Protein AF-A0A4R7IH22-F1 (afdb_monomer)

Structure (mmCIF, N/CA/C/O backbone):
data_AF-A0A4R7IH22-F1
#
_entry.id   AF-A0A4R7IH22-F1
#
loop_
_atom_site.group_PDB
_atom_site.id
_atom_site.type_symbol
_atom_site.label_atom_id
_atom_site.label_alt_id
_atom_site.label_comp_id
_atom_site.label_asym_id
_atom_site.label_entity_id
_atom_site.label_seq_id
_atom_site.pdbx_PDB_ins_code
_atom_site.Cartn_x
_atom_site.Cartn_y
_atom_site.Cartn_z
_atom_site.occupancy
_atom_site.B_iso_or_equiv
_atom_site.auth_seq_id
_atom_site.auth_comp_id
_atom_site.auth_asym_id
_atom_site.auth_atom_id
_atom_site.pdbx_PDB_model_num
ATOM 1 N N . MET A 1 1 ? -10.604 -20.162 -4.751 1.00 40.25 1 MET A N 1
ATOM 2 C CA . MET A 1 1 ? -10.528 -18.805 -5.327 1.00 40.25 1 MET A CA 1
ATOM 3 C C . MET A 1 1 ? -10.016 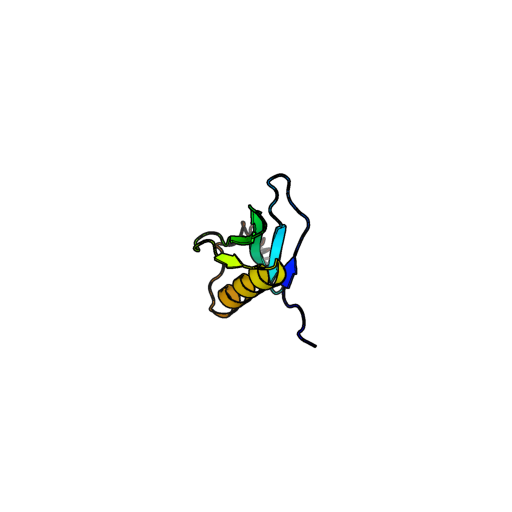-17.908 -4.215 1.00 40.25 1 MET A C 1
ATOM 5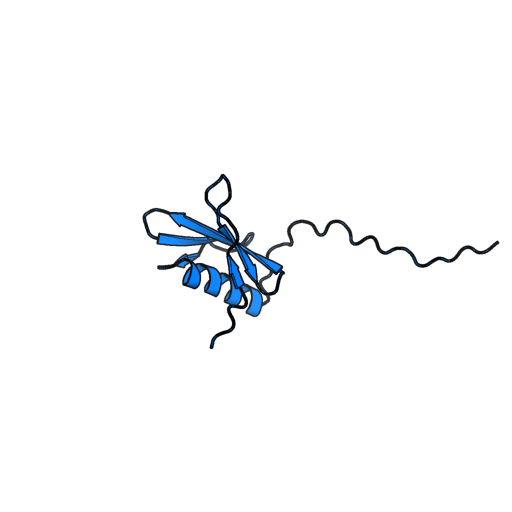 O O . MET A 1 1 ? -10.763 -17.658 -3.281 1.00 40.25 1 MET A O 1
ATOM 9 N N . GLU A 1 2 ? -8.729 -17.559 -4.217 1.00 48.97 2 GLU A N 1
ATOM 10 C CA . GLU A 1 2 ? -8.176 -16.626 -3.228 1.00 48.97 2 GLU A CA 1
ATOM 11 C C . GLU A 1 2 ? -8.848 -15.268 -3.420 1.00 48.97 2 GLU A C 1
ATOM 13 O O . GLU A 1 2 ? -8.627 -14.585 -4.420 1.00 48.97 2 GLU A O 1
ATOM 18 N N . THR A 1 3 ? -9.727 -14.906 -2.487 1.00 53.97 3 THR A N 1
ATOM 19 C CA . THR A 1 3 ? -10.299 -13.567 -2.399 1.00 53.97 3 THR A CA 1
ATOM 20 C C . THR A 1 3 ? -9.132 -12.593 -2.322 1.00 53.97 3 THR A C 1
ATOM 22 O O . THR A 1 3 ? -8.409 -12.577 -1.329 1.00 53.97 3 THR A O 1
ATOM 25 N N . GLN A 1 4 ? -8.906 -11.812 -3.380 1.00 66.44 4 GLN A N 1
ATOM 26 C CA . GLN A 1 4 ? -7.949 -10.710 -3.370 1.00 66.44 4 GLN A CA 1
ATOM 27 C C . GLN A 1 4 ? -8.399 -9.718 -2.291 1.00 66.44 4 GLN A C 1
ATOM 29 O O . GLN A 1 4 ? -9.215 -8.837 -2.536 1.00 66.44 4 GLN A O 1
ATOM 34 N N . ARG A 1 5 ? -7.894 -9.895 -1.060 1.00 81.38 5 ARG A N 1
ATOM 35 C CA . ARG A 1 5 ? -8.159 -9.015 0.096 1.00 81.38 5 ARG A CA 1
ATOM 36 C C . ARG A 1 5 ? -7.515 -7.638 -0.077 1.00 81.38 5 ARG A C 1
ATOM 38 O O . ARG A 1 5 ? -7.708 -6.760 0.756 1.00 81.38 5 ARG A O 1
ATOM 45 N N . TYR A 1 6 ? -6.725 -7.471 -1.135 1.00 84.00 6 TYR A N 1
ATOM 46 C CA . TYR A 1 6 ? -6.013 -6.257 -1.478 1.00 84.00 6 TYR A CA 1
ATOM 47 C C . TYR A 1 6 ? -6.499 -5.691 -2.811 1.00 84.00 6 TYR A C 1
ATOM 49 O O . TYR A 1 6 ? -6.750 -6.425 -3.764 1.00 84.00 6 TYR A O 1
ATOM 57 N N . THR A 1 7 ? -6.595 -4.369 -2.880 1.00 87.12 7 THR A N 1
ATOM 58 C CA . THR A 1 7 ? -6.911 -3.598 -4.080 1.00 87.12 7 THR A CA 1
ATOM 59 C C . THR A 1 7 ? -5.728 -2.696 -4.393 1.00 87.12 7 THR A C 1
ATOM 61 O O . THR A 1 7 ? -5.264 -1.940 -3.541 1.00 87.12 7 THR A O 1
ATOM 64 N N . ILE A 1 8 ? -5.224 -2.783 -5.623 1.00 88.81 8 ILE A N 1
ATOM 65 C CA . ILE A 1 8 ? -4.179 -1.890 -6.123 1.00 88.81 8 ILE A CA 1
ATOM 66 C C . ILE A 1 8 ? -4.881 -0.731 -6.832 1.00 88.81 8 ILE A C 1
ATOM 68 O O . ILE A 1 8 ? -5.580 -0.931 -7.826 1.00 88.81 8 ILE A O 1
ATOM 72 N N . GLY A 1 9 ? -4.728 0.471 -6.290 1.00 87.25 9 GLY A N 1
ATOM 73 C CA . GLY A 1 9 ? -5.254 1.708 -6.846 1.00 87.25 9 GLY A CA 1
ATOM 74 C C . GLY A 1 9 ? -4.494 2.181 -8.085 1.00 87.25 9 GLY A C 1
ATOM 75 O O . GLY A 1 9 ? -3.581 1.526 -8.596 1.00 87.25 9 GLY A O 1
ATOM 76 N N . LYS A 1 10 ? -4.894 3.348 -8.593 1.00 87.31 10 LYS A N 1
ATOM 77 C CA . LYS A 1 10 ? -4.275 3.953 -9.777 1.00 87.31 10 LYS A CA 1
ATOM 78 C C . LYS A 1 10 ? -2.863 4.447 -9.474 1.00 87.31 10 LYS A C 1
ATOM 80 O O . LYS A 1 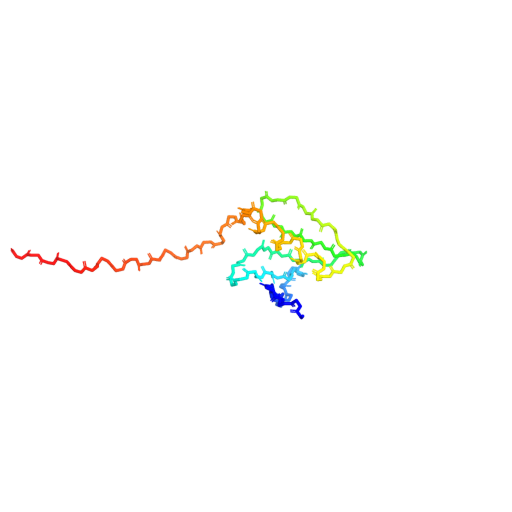10 ? -2.575 4.855 -8.359 1.00 87.31 10 LYS A O 1
ATOM 85 N N . ARG A 1 11 ? -2.009 4.433 -10.499 1.00 87.12 11 ARG A N 1
ATOM 86 C CA . ARG A 1 11 ? -0.675 5.033 -10.443 1.00 87.12 11 ARG A CA 1
ATOM 87 C C . ARG A 1 11 ? -0.799 6.525 -10.129 1.00 87.12 11 ARG A C 1
ATOM 89 O O . ARG A 1 11 ? -1.510 7.227 -10.843 1.00 87.12 11 ARG A O 1
ATOM 96 N N . ASP A 1 12 ? -0.088 6.967 -9.108 1.00 85.75 12 ASP A N 1
ATOM 97 C CA . ASP A 1 12 ? 0.046 8.364 -8.718 1.00 85.75 12 ASP A CA 1
ATOM 98 C C . ASP A 1 12 ? 1.090 9.095 -9.583 1.00 85.75 12 ASP A C 1
ATOM 100 O O . ASP A 1 12 ? 1.808 8.451 -10.363 1.00 85.75 12 ASP A O 1
ATOM 104 N N . GLU A 1 13 ? 1.206 10.419 -9.447 1.00 81.19 13 GLU A N 1
ATOM 105 C CA . GLU A 1 13 ? 2.106 11.249 -10.279 1.00 81.19 13 GLU A CA 1
ATOM 106 C C . GLU A 1 13 ? 3.574 10.818 -10.162 1.00 81.19 13 GLU A C 1
ATOM 108 O O . GLU A 1 13 ? 4.322 10.785 -11.139 1.00 81.19 13 GLU A O 1
ATOM 113 N N . GLU A 1 14 ? 3.959 10.370 -8.973 1.00 81.12 14 GLU A N 1
ATOM 114 C CA . GLU A 1 14 ? 5.312 9.911 -8.662 1.00 81.12 14 GLU A CA 1
ATOM 115 C C . GLU A 1 14 ? 5.560 8.453 -9.118 1.00 81.12 14 GLU A C 1
ATOM 117 O O . GLU A 1 14 ? 6.663 7.909 -9.047 1.00 81.12 14 GLU A O 1
ATOM 122 N N . GLY A 1 15 ? 4.528 7.798 -9.652 1.00 85.75 15 GLY A N 1
ATOM 123 C CA . GLY A 1 15 ? 4.607 6.474 -10.249 1.00 85.75 15 GLY A CA 1
ATOM 124 C C . GLY A 1 15 ? 4.352 5.303 -9.303 1.00 85.75 15 GLY A C 1
ATOM 125 O O . GLY A 1 15 ? 4.623 4.155 -9.670 1.00 85.75 15 GLY A O 1
ATOM 126 N N . PHE A 1 16 ? 3.813 5.593 -8.126 1.00 89.19 16 PHE A N 1
ATOM 127 C CA . PHE A 1 16 ? 3.456 4.631 -7.093 1.00 89.19 16 PHE A CA 1
ATOM 128 C C . PHE A 1 16 ? 1.988 4.232 -7.223 1.00 89.19 16 PHE A C 1
ATOM 130 O O . PHE A 1 16 ? 1.138 5.051 -7.532 1.00 89.19 16 PHE A O 1
ATOM 137 N N . TYR A 1 17 ? 1.676 2.970 -6.978 1.00 90.06 17 TYR A N 1
ATOM 138 C CA . TYR A 1 17 ? 0.323 2.437 -6.961 1.00 90.06 17 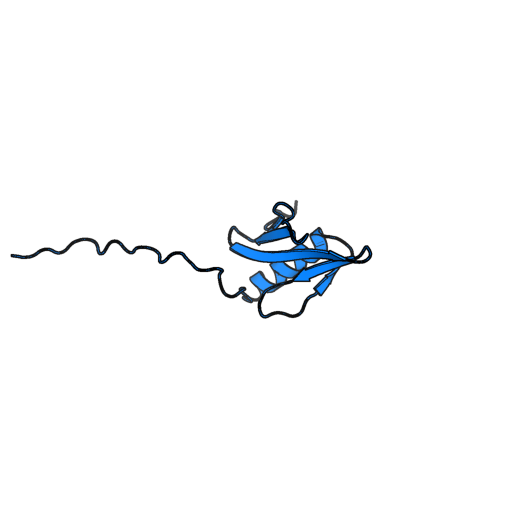TYR A CA 1
ATOM 139 C C . TYR A 1 17 ? -0.065 2.203 -5.498 1.00 90.06 17 TYR A C 1
ATOM 141 O O . TYR A 1 17 ? 0.531 1.336 -4.854 1.00 90.06 17 TYR A O 1
ATOM 149 N N . PRO A 1 18 ? -1.015 2.958 -4.933 1.00 89.19 18 PRO A N 1
ATOM 150 C CA . PRO A 1 18 ? -1.462 2.752 -3.566 1.00 89.19 18 PRO A CA 1
ATOM 151 C C . PRO A 1 18 ? -2.149 1.395 -3.444 1.00 89.19 18 PRO A C 1
ATOM 153 O O . PRO A 1 18 ? -2.906 0.991 -4.322 1.00 89.19 18 PRO A O 1
ATOM 156 N N . VAL A 1 19 ? -1.882 0.681 -2.358 1.00 88.94 19 VAL A N 1
ATOM 157 C CA . VAL A 1 19 ? -2.484 -0.619 -2.070 1.00 88.94 19 VAL A CA 1
ATOM 158 C C . VAL A 1 19 ? -3.305 -0.506 -0.798 1.00 88.94 19 VAL A C 1
ATOM 160 O O . VAL A 1 19 ? -2.794 -0.133 0.262 1.00 88.94 19 VAL A O 1
ATOM 163 N N . THR A 1 20 ? -4.579 -0.860 -0.906 1.00 86.69 20 THR A N 1
ATOM 164 C CA . THR A 1 20 ? -5.486 -1.010 0.228 1.00 86.69 20 THR A CA 1
ATOM 165 C C . THR A 1 20 ? -5.735 -2.488 0.487 1.00 86.69 20 THR A C 1
ATOM 167 O O . THR A 1 20 ? -6.005 -3.243 -0.438 1.00 86.69 20 THR A O 1
ATOM 170 N N . VAL A 1 21 ? -5.637 -2.920 1.739 1.00 86.06 21 VAL A N 1
ATOM 171 C CA . VAL A 1 21 ? -5.954 -4.278 2.196 1.00 86.06 21 VAL A CA 1
ATOM 172 C C . VAL A 1 21 ? -7.132 -4.160 3.145 1.00 86.06 21 VAL A C 1
ATOM 174 O O . VAL A 1 21 ? -7.039 -3.409 4.109 1.00 86.06 21 VAL A O 1
ATOM 177 N N . ASP A 1 22 ? -8.239 -4.851 2.874 1.00 80.81 22 ASP A N 1
ATOM 178 C CA . ASP A 1 22 ? -9.442 -4.794 3.725 1.00 80.81 22 ASP A CA 1
ATOM 179 C C . ASP A 1 22 ? -9.906 -3.337 3.975 1.00 80.81 22 ASP A C 1
ATOM 181 O O . ASP A 1 22 ? -10.096 -2.886 5.099 1.00 80.81 22 ASP A O 1
ATOM 185 N N . GLN A 1 23 ? -9.950 -2.537 2.898 1.00 77.94 23 GLN A N 1
ATOM 186 C CA . GLN A 1 23 ? -10.234 -1.088 2.916 1.00 77.94 23 GLN A CA 1
ATOM 187 C C . GLN A 1 23 ? -9.254 -0.226 3.740 1.00 77.94 23 GLN A C 1
ATOM 189 O O . GLN A 1 23 ? -9.439 0.985 3.850 1.00 77.94 23 GLN A O 1
ATOM 194 N N . THR A 1 24 ? -8.175 -0.812 4.258 1.00 79.44 24 THR A N 1
ATOM 195 C CA . THR A 1 24 ? -7.139 -0.126 5.033 1.00 79.44 24 THR A CA 1
ATOM 196 C C . THR A 1 24 ? -5.935 0.169 4.138 1.00 79.44 24 THR A C 1
ATOM 198 O O . THR A 1 24 ? -5.471 -0.728 3.434 1.00 79.44 24 THR A O 1
ATOM 201 N N . PRO A 1 25 ? -5.386 1.396 4.124 1.00 82.94 25 PRO A N 1
ATOM 202 C CA . PRO A 1 25 ? -4.162 1.683 3.383 1.00 82.94 25 PRO A CA 1
ATOM 203 C C . PRO A 1 25 ? -3.015 0.845 3.954 1.00 82.94 25 PRO A C 1
ATOM 205 O O . PRO A 1 25 ? -2.686 0.977 5.128 1.00 82.94 25 PRO A O 1
ATOM 208 N N . ALA A 1 26 ? -2.422 -0.024 3.134 1.00 82.75 26 ALA A N 1
ATOM 209 C CA . ALA A 1 26 ? -1.313 -0.886 3.541 1.00 82.75 26 ALA A CA 1
ATOM 210 C C . ALA A 1 26 ? 0.042 -0.341 3.071 1.00 82.75 26 ALA A C 1
ATOM 212 O O . ALA A 1 26 ? 1.061 -0.565 3.713 1.00 82.75 26 ALA A O 1
ATOM 213 N N . GLY A 1 27 ? 0.069 0.409 1.970 1.00 88.06 27 GLY A N 1
ATOM 214 C CA . GLY A 1 27 ? 1.291 1.011 1.448 1.00 88.06 27 GLY A CA 1
ATOM 215 C C . GLY A 1 27 ? 1.162 1.358 -0.023 1.00 88.06 27 GLY A C 1
ATOM 216 O O . GLY A 1 27 ? 0.060 1.546 -0.537 1.00 88.06 27 GLY A O 1
ATOM 217 N N . THR A 1 28 ? 2.292 1.420 -0.710 1.00 91.00 28 THR A N 1
ATOM 218 C CA . THR A 1 28 ? 2.361 1.652 -2.150 1.00 91.00 28 THR A CA 1
ATOM 219 C C . THR A 1 28 ? 3.259 0.615 -2.808 1.00 91.00 28 THR A C 1
ATOM 221 O O . THR A 1 28 ? 4.206 0.116 -2.207 1.00 91.00 28 THR A O 1
ATOM 224 N N . VAL A 1 29 ? 2.979 0.276 -4.062 1.00 91.94 29 VAL A N 1
ATOM 225 C CA . VAL A 1 29 ? 3.879 -0.518 -4.899 1.00 91.94 29 VAL A CA 1
ATOM 226 C C . VAL A 1 29 ? 4.358 0.330 -6.064 1.00 91.94 29 VAL A C 1
ATOM 228 O O . VAL A 1 29 ? 3.569 1.052 -6.654 1.00 91.94 29 VAL A O 1
ATOM 231 N N . HIS A 1 30 ? 5.628 0.271 -6.438 1.00 91.19 30 HIS A N 1
ATOM 232 C CA . HIS A 1 30 ? 6.117 0.923 -7.655 1.00 91.19 30 HIS A CA 1
ATOM 233 C C . HIS A 1 30 ? 6.944 -0.040 -8.493 1.00 91.19 30 HIS A C 1
ATOM 235 O O . HIS A 1 30 ? 7.473 -1.034 -7.993 1.00 91.19 30 HIS A O 1
ATOM 241 N N . ARG A 1 31 ? 7.090 0.266 -9.782 1.00 89.75 31 ARG A N 1
ATOM 242 C CA . ARG A 1 31 ? 7.953 -0.496 -10.684 1.00 89.75 31 ARG A CA 1
ATOM 243 C C . ARG A 1 31 ? 9.236 0.281 -10.943 1.00 89.75 31 ARG A C 1
ATOM 245 O O . ARG A 1 31 ? 9.182 1.407 -11.430 1.00 89.75 31 ARG A O 1
ATOM 252 N N . ARG A 1 32 ? 10.386 -0.338 -10.679 1.00 87.12 32 ARG A N 1
ATOM 253 C CA . ARG A 1 32 ? 11.712 0.238 -10.931 1.00 87.12 32 ARG A CA 1
ATOM 254 C C . ARG A 1 32 ? 12.621 -0.811 -11.575 1.00 87.12 32 ARG A C 1
ATOM 256 O O . ARG A 1 32 ? 12.706 -1.935 -11.098 1.00 87.12 32 ARG A O 1
ATOM 263 N N . HIS A 1 33 ? 13.276 -0.460 -12.686 1.00 86.19 33 HIS A N 1
ATOM 264 C CA . HIS A 1 33 ? 14.209 -1.346 -13.413 1.00 86.19 33 HIS A CA 1
ATOM 265 C C . HIS A 1 33 ? 13.618 -2.745 -13.704 1.00 86.19 33 HIS A C 1
ATOM 267 O O . HIS A 1 33 ? 14.249 -3.774 -13.478 1.00 86.19 33 HIS A O 1
ATOM 273 N N . GLY A 1 34 ? 12.352 -2.794 -14.131 1.00 85.94 34 GLY A N 1
ATOM 274 C CA . GLY A 1 34 ? 11.650 -4.047 -14.430 1.00 85.94 34 GLY A CA 1
ATOM 275 C C . GLY A 1 34 ? 11.201 -4.862 -13.211 1.00 85.94 34 GLY A C 1
ATOM 276 O O . GLY A 1 34 ? 10.362 -5.738 -13.386 1.00 85.94 34 GLY A O 1
ATOM 277 N N . SER A 1 35 ? 11.672 -4.543 -12.003 1.00 89.81 35 SER A N 1
ATOM 278 C CA . SER A 1 35 ? 11.236 -5.163 -10.747 1.00 89.81 35 SER A CA 1
ATOM 279 C C . SER A 1 35 ? 10.128 -4.349 -10.080 1.00 89.81 35 SER A C 1
ATOM 281 O O . SER A 1 35 ? 10.027 -3.133 -10.272 1.00 89.81 35 SER A O 1
ATOM 283 N N . TRP A 1 36 ? 9.304 -5.018 -9.282 1.00 91.62 36 TRP A N 1
ATOM 284 C CA . TRP A 1 36 ? 8.296 -4.375 -8.448 1.00 91.62 36 TRP A CA 1
ATOM 285 C C . TRP A 1 36 ? 8.818 -4.212 -7.027 1.00 91.62 36 TRP A C 1
ATOM 287 O O . TRP A 1 36 ? 9.583 -5.040 -6.544 1.00 91.62 36 TRP A O 1
ATOM 297 N N . TYR A 1 37 ? 8.418 -3.137 -6.365 1.00 89.75 37 TYR A N 1
ATOM 298 C CA . TYR A 1 37 ? 8.813 -2.834 -4.998 1.00 89.75 37 TYR A CA 1
ATOM 299 C C . TYR A 1 37 ? 7.576 -2.461 -4.195 1.00 89.75 37 TYR A C 1
ATOM 301 O O . TYR A 1 37 ? 6.789 -1.641 -4.656 1.00 89.75 37 TYR A O 1
ATOM 309 N N . ALA A 1 38 ? 7.409 -3.065 -3.023 1.00 90.94 38 ALA A N 1
ATOM 310 C CA . ALA A 1 38 ? 6.406 -2.712 -2.033 1.00 90.94 38 ALA A CA 1
ATOM 311 C C . ALA A 1 38 ? 7.036 -1.812 -0.972 1.00 90.94 38 ALA A C 1
ATOM 313 O O . ALA A 1 38 ? 7.980 -2.216 -0.292 1.00 90.94 38 ALA A O 1
ATOM 314 N N . THR A 1 39 ? 6.497 -0.610 -0.823 1.00 87.69 39 THR A N 1
ATOM 315 C CA . THR A 1 39 ? 6.904 0.366 0.180 1.00 87.69 39 THR A CA 1
ATOM 316 C C . THR A 1 39 ? 5.774 0.529 1.185 1.00 87.69 39 THR A C 1
ATOM 318 O O . THR A 1 39 ? 4.674 0.959 0.839 1.00 87.69 39 THR A O 1
ATOM 321 N N . MET A 1 40 ? 6.048 0.210 2.446 1.00 85.19 40 MET A N 1
ATOM 322 C CA . MET A 1 40 ? 5.162 0.522 3.565 1.00 85.19 40 MET A CA 1
ATOM 323 C C . MET A 1 40 ? 5.850 1.577 4.447 1.00 85.19 40 MET A C 1
ATOM 325 O O . MET A 1 40 ? 7.018 1.397 4.797 1.00 85.19 40 MET A O 1
ATOM 329 N N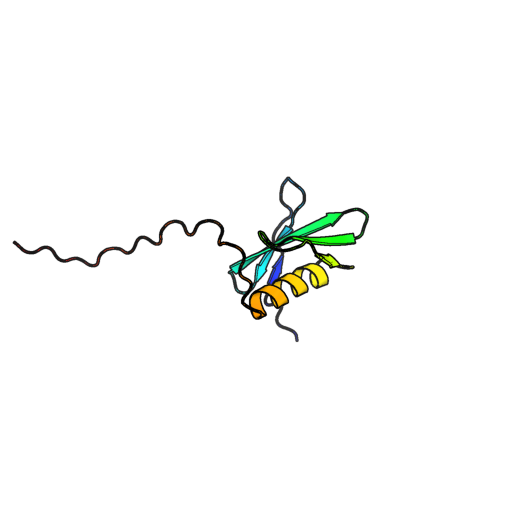 . PRO A 1 41 ? 5.172 2.682 4.810 1.00 77.69 41 PRO A N 1
ATOM 330 C CA . PRO A 1 41 ? 5.754 3.683 5.695 1.00 77.69 41 PRO A CA 1
ATOM 331 C C . PRO A 1 41 ? 6.159 3.057 7.037 1.00 77.69 41 PRO A C 1
ATOM 333 O O . PRO A 1 41 ? 5.360 2.375 7.674 1.00 77.69 41 PRO A O 1
ATOM 336 N N . GLY A 1 42 ? 7.404 3.287 7.463 1.00 75.38 42 GLY A N 1
ATOM 337 C CA . GLY A 1 42 ? 7.963 2.697 8.687 1.00 75.38 42 GLY A CA 1
ATOM 338 C C . GLY A 1 42 ? 8.492 1.266 8.533 1.00 75.38 42 GLY A C 1
ATOM 339 O O . GLY A 1 42 ? 8.898 0.665 9.524 1.00 75.38 42 GLY A O 1
ATOM 340 N N . HIS A 1 43 ? 8.515 0.723 7.314 1.00 80.56 43 HIS A N 1
ATOM 341 C CA . HIS A 1 43 ? 8.994 -0.624 7.017 1.00 80.56 43 HIS A CA 1
ATOM 342 C C . HIS A 1 43 ? 9.988 -0.632 5.843 1.00 80.56 43 HIS A C 1
ATOM 344 O O . HIS A 1 43 ? 9.945 0.251 4.983 1.00 80.56 43 HIS A O 1
ATOM 350 N N . PRO A 1 44 ? 10.909 -1.613 5.799 1.00 82.12 44 PRO A N 1
ATOM 351 C CA . PRO A 1 44 ? 11.855 -1.741 4.698 1.00 82.12 44 PRO A CA 1
ATOM 352 C C . PRO A 1 44 ? 11.126 -2.004 3.377 1.00 82.12 44 PRO A C 1
ATOM 354 O O . PRO A 1 44 ? 10.129 -2.726 3.334 1.00 82.12 44 PRO A O 1
ATOM 357 N N . VAL A 1 45 ? 11.645 -1.429 2.288 1.00 86.19 45 VAL A N 1
ATOM 358 C CA . VAL A 1 45 ? 11.109 -1.675 0.947 1.00 86.19 45 VAL A CA 1
ATOM 359 C C . VAL A 1 45 ? 11.383 -3.118 0.537 1.00 86.19 45 VAL A C 1
ATOM 361 O O . VAL A 1 45 ? 12.505 -3.609 0.687 1.00 86.19 45 VAL A O 1
ATOM 364 N N . GLN A 1 46 ? 10.381 -3.790 -0.020 1.00 87.44 46 GLN A N 1
ATOM 365 C CA . GLN A 1 46 ? 10.511 -5.185 -0.422 1.00 87.44 46 GLN A CA 1
ATOM 366 C C . GLN A 1 46 ? 10.418 -5.344 -1.932 1.00 87.44 46 GLN A C 1
ATOM 368 O O . GLN A 1 46 ? 9.471 -4.881 -2.559 1.00 87.44 46 GLN A O 1
ATOM 373 N N . ARG A 1 47 ? 11.404 -6.018 -2.527 1.00 90.88 47 ARG A N 1
ATOM 374 C CA . ARG A 1 47 ? 11.428 -6.319 -3.962 1.00 90.88 47 ARG A CA 1
ATOM 375 C C . ARG A 1 47 ? 10.584 -7.558 -4.267 1.00 90.88 47 ARG A C 1
ATOM 377 O O . ARG A 1 47 ? 10.670 -8.555 -3.561 1.00 90.88 47 ARG A O 1
ATOM 384 N N . ALA A 1 48 ? 9.849 -7.508 -5.369 1.00 87.94 48 ALA A N 1
ATOM 385 C CA . ALA A 1 48 ? 9.023 -8.578 -5.901 1.00 87.94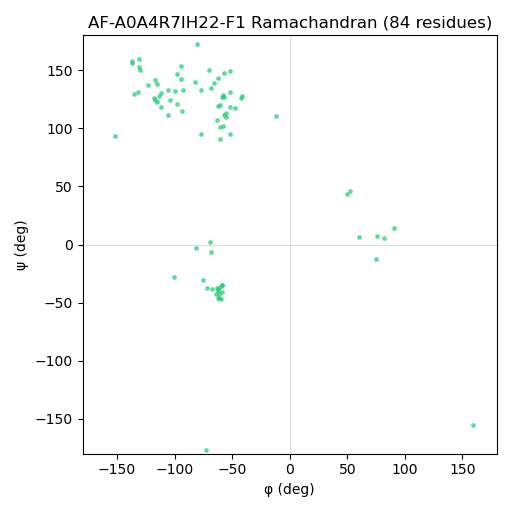 48 ALA A CA 1
ATOM 386 C C . ALA A 1 48 ? 9.176 -8.696 -7.425 1.00 87.94 48 ALA A C 1
ATOM 388 O O . ALA A 1 48 ? 9.549 -7.741 -8.118 1.00 87.94 48 ALA A O 1
ATOM 389 N N . ALA A 1 49 ? 8.861 -9.880 -7.954 1.00 86.38 49 ALA A N 1
ATOM 390 C CA . ALA A 1 49 ? 8.841 -10.121 -9.397 1.00 86.38 49 ALA A CA 1
ATOM 391 C C . ALA A 1 49 ? 7.600 -9.512 -10.074 1.00 86.38 49 ALA A C 1
ATOM 393 O O . ALA A 1 49 ? 7.673 -9.083 -11.222 1.00 86.38 49 ALA A O 1
ATOM 394 N N . ASP A 1 50 ? 6.482 -9.431 -9.347 1.00 88.12 50 ASP A N 1
ATOM 395 C CA . ASP A 1 50 ? 5.202 -8.930 -9.845 1.00 88.12 50 ASP A CA 1
ATOM 396 C C . ASP A 1 50 ? 4.510 -8.002 -8.832 1.00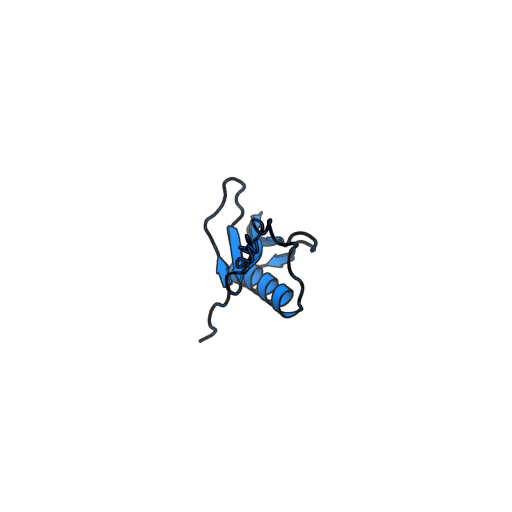 88.12 50 ASP A C 1
ATOM 398 O O . ASP A 1 50 ? 4.739 -8.093 -7.620 1.00 88.12 50 ASP A O 1
ATOM 402 N N . ARG A 1 51 ? 3.628 -7.124 -9.324 1.00 87.00 51 ARG A N 1
ATOM 403 C CA . ARG A 1 51 ? 2.824 -6.211 -8.494 1.00 87.00 51 ARG A CA 1
ATOM 404 C C . ARG A 1 51 ? 1.943 -6.951 -7.485 1.00 87.00 51 ARG A C 1
ATOM 406 O O . ARG A 1 51 ? 1.758 -6.459 -6.376 1.00 87.00 51 ARG A O 1
ATOM 413 N N . HIS A 1 52 ? 1.423 -8.127 -7.841 1.00 87.38 52 HIS A N 1
ATOM 414 C CA . HIS A 1 52 ? 0.587 -8.946 -6.968 1.00 87.38 52 HIS A CA 1
ATOM 415 C C . HIS A 1 52 ? 1.414 -9.584 -5.852 1.00 87.38 52 HIS A C 1
ATOM 417 O O . HIS A 1 52 ? 0.960 -9.610 -4.714 1.00 87.38 52 HIS A O 1
ATOM 423 N N . GLN A 1 53 ? 2.655 -10.009 -6.128 1.00 88.25 53 GLN A N 1
ATOM 424 C CA . GLN A 1 53 ? 3.587 -10.433 -5.073 1.00 88.25 53 GLN A CA 1
ATOM 425 C C . GLN A 1 53 ? 3.947 -9.272 -4.139 1.00 88.25 53 GLN A C 1
ATOM 427 O O . GLN A 1 53 ? 3.967 -9.446 -2.923 1.00 88.25 53 GLN A O 1
ATOM 432 N N . ALA A 1 54 ? 4.200 -8.084 -4.697 1.00 88.94 54 ALA A N 1
ATOM 433 C CA . ALA A 1 54 ? 4.484 -6.888 -3.909 1.00 88.94 54 ALA A CA 1
ATOM 434 C C . ALA A 1 54 ? 3.309 -6.556 -2.968 1.00 88.94 54 ALA A C 1
ATOM 436 O O . ALA A 1 54 ? 3.499 -6.350 -1.771 1.00 88.94 54 ALA A O 1
ATOM 437 N N . ALA A 1 55 ? 2.081 -6.578 -3.492 1.00 87.25 55 ALA A N 1
ATOM 438 C CA . ALA A 1 55 ? 0.874 -6.346 -2.709 1.00 87.25 55 ALA A CA 1
ATOM 439 C C . ALA A 1 55 ? 0.596 -7.467 -1.690 1.00 87.25 55 ALA A C 1
ATOM 441 O O . ALA A 1 55 ? 0.209 -7.173 -0.563 1.00 87.25 55 ALA A O 1
ATOM 442 N N . ALA A 1 56 ? 0.846 -8.732 -2.036 1.00 87.19 56 ALA A N 1
ATOM 443 C CA . ALA A 1 56 ? 0.720 -9.854 -1.107 1.00 87.19 56 ALA A CA 1
ATOM 444 C C . ALA A 1 56 ? 1.658 -9.701 0.100 1.00 87.19 56 ALA A C 1
ATOM 446 O O . ALA A 1 56 ? 1.252 -9.981 1.224 1.00 87.19 56 ALA A O 1
ATOM 447 N N . HIS A 1 57 ? 2.867 -9.167 -0.096 1.00 87.25 57 HIS A N 1
ATOM 448 C CA . HIS A 1 57 ? 3.748 -8.842 1.026 1.00 87.25 57 HIS A CA 1
ATOM 449 C C . HIS A 1 57 ? 3.159 -7.785 1.961 1.00 87.25 57 HIS A C 1
ATOM 451 O O . HIS A 1 57 ? 3.259 -7.930 3.178 1.00 87.25 57 HIS A O 1
ATOM 457 N N . LEU A 1 58 ? 2.500 -6.759 1.415 1.00 86.25 58 LEU A N 1
ATOM 458 C CA . LEU A 1 58 ? 1.784 -5.775 2.230 1.00 86.25 58 LEU A CA 1
ATOM 459 C C . LEU A 1 58 ? 0.647 -6.434 3.025 1.00 86.25 58 LEU A C 1
ATOM 461 O O . LEU A 1 58 ? 0.471 -6.113 4.196 1.00 86.25 58 LEU A O 1
ATOM 465 N N . VAL A 1 59 ? -0.074 -7.399 2.441 1.00 85.88 59 VAL A N 1
ATOM 466 C CA . VAL A 1 59 ? -1.087 -8.192 3.165 1.00 85.88 59 VAL A CA 1
ATOM 467 C C . VAL A 1 59 ? -0.459 -8.972 4.315 1.00 85.88 59 VAL A C 1
ATOM 469 O O . VAL A 1 59 ? -0.987 -8.926 5.420 1.00 85.88 59 VAL A O 1
ATOM 472 N N . THR A 1 60 ? 0.671 -9.649 4.089 1.00 86.69 60 THR A N 1
ATOM 473 C CA . THR A 1 60 ? 1.381 -10.386 5.146 1.00 86.69 60 THR A CA 1
ATOM 474 C C . THR A 1 60 ? 1.796 -9.467 6.292 1.00 86.69 60 THR A C 1
ATOM 476 O O . THR A 1 60 ? 1.647 -9.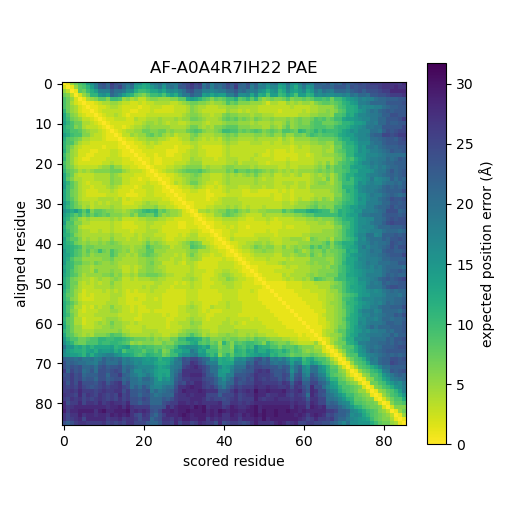839 7.450 1.00 86.69 60 THR A O 1
ATOM 479 N N . LEU A 1 61 ? 2.274 -8.256 5.994 1.00 84.00 61 LEU A N 1
ATOM 480 C CA . LEU A 1 61 ? 2.615 -7.270 7.021 1.00 84.00 61 LEU A CA 1
ATOM 481 C C . LEU A 1 61 ? 1.376 -6.866 7.838 1.00 84.00 61 LEU A C 1
ATOM 483 O O . LEU A 1 61 ? 1.421 -6.887 9.067 1.00 84.00 61 LEU A O 1
ATOM 487 N N . ILE A 1 62 ? 0.252 -6.581 7.176 1.00 83.56 62 ILE A N 1
ATOM 488 C CA . ILE A 1 62 ? -1.015 -6.266 7.854 1.00 83.56 62 ILE A CA 1
ATOM 489 C C . ILE A 1 62 ? -1.498 -7.438 8.723 1.00 83.56 62 ILE A C 1
ATOM 491 O O . ILE A 1 62 ? -1.914 -7.213 9.860 1.00 83.56 62 ILE A O 1
ATOM 495 N N . ASP A 1 63 ? -1.406 -8.671 8.221 1.00 83.25 63 ASP A N 1
ATOM 496 C CA . ASP A 1 63 ? -1.773 -9.899 8.939 1.00 83.25 63 ASP A CA 1
ATOM 497 C C . ASP A 1 63 ? -0.894 -10.121 10.183 1.00 83.25 63 ASP A C 1
ATOM 499 O O . ASP A 1 63 ? -1.391 -10.442 11.259 1.00 83.25 63 ASP A O 1
ATOM 503 N N . GLN A 1 64 ? 0.396 -9.786 10.089 1.00 82.81 64 GLN A N 1
ATOM 504 C CA . GLN A 1 64 ? 1.332 -9.739 11.221 1.00 82.81 64 GLN A CA 1
ATOM 505 C C . GLN A 1 64 ? 1.052 -8.592 12.212 1.00 82.81 64 GLN A C 1
ATOM 507 O O . GLN A 1 64 ? 1.814 -8.388 13.161 1.00 82.81 64 GLN A O 1
ATOM 512 N N . GLY A 1 65 ? 0.002 -7.797 11.991 1.00 76.94 65 GLY A N 1
ATOM 513 C CA . GLY A 1 65 ? -0.338 -6.631 12.801 1.00 76.94 65 GLY A CA 1
ATOM 514 C C . GLY A 1 65 ? 0.549 -5.412 12.535 1.00 76.94 65 GLY A C 1
ATOM 515 O O . GLY A 1 65 ? 0.435 -4.408 13.244 1.00 76.94 65 GLY A O 1
ATOM 516 N N . LYS A 1 66 ? 1.420 -5.459 11.517 1.00 73.81 66 LYS A N 1
ATOM 517 C CA . LYS A 1 66 ? 2.220 -4.313 11.071 1.00 73.81 66 LYS A CA 1
ATOM 518 C C . LYS A 1 66 ? 1.323 -3.390 10.262 1.00 73.81 66 LYS A C 1
ATOM 520 O O . LYS A 1 66 ? 1.091 -3.587 9.074 1.00 73.81 66 LYS A O 1
ATOM 525 N N . ARG A 1 67 ? 0.772 -2.391 10.942 1.00 66.56 67 ARG A N 1
ATOM 526 C CA . ARG A 1 67 ? -0.043 -1.354 10.318 1.00 66.56 67 ARG A CA 1
ATOM 527 C C . ARG A 1 67 ? 0.863 -0.182 9.963 1.00 66.56 67 ARG A C 1
ATOM 529 O O . ARG A 1 67 ? 1.627 0.245 10.834 1.00 66.56 67 ARG A O 1
ATOM 536 N N . PRO A 1 68 ? 0.779 0.370 8.742 1.00 64.12 68 PRO A N 1
ATOM 537 C CA . PRO A 1 68 ? 1.392 1.661 8.496 1.00 64.12 68 PRO A CA 1
ATOM 538 C C . PRO A 1 68 ? 0.810 2.672 9.494 1.00 64.12 68 PRO A C 1
ATOM 540 O O . PRO A 1 68 ? -0.360 2.541 9.882 1.00 64.12 68 PRO A O 1
ATOM 543 N N . PRO A 1 69 ? 1.592 3.674 9.932 1.00 57.78 69 PRO A N 1
ATOM 544 C CA . PRO A 1 69 ? 1.022 4.798 10.654 1.00 57.78 69 PRO A CA 1
ATOM 545 C C . PRO A 1 69 ? -0.067 5.370 9.747 1.00 57.78 69 PRO A C 1
ATOM 547 O O . PRO A 1 69 ? 0.226 5.793 8.630 1.00 57.78 69 PRO A O 1
ATOM 550 N N . SER A 1 70 ? -1.326 5.247 10.179 1.00 52.34 70 SER A N 1
ATOM 551 C CA . SER A 1 70 ? -2.501 5.658 9.409 1.00 52.34 70 SER A CA 1
ATOM 552 C C . SER A 1 70 ? -2.207 6.998 8.732 1.00 52.34 70 SER A C 1
ATOM 554 O O . SER A 1 70 ? -1.822 7.927 9.450 1.00 52.34 70 SER A O 1
ATOM 556 N N . PRO A 1 71 ? -2.402 7.162 7.406 1.00 52.38 71 PRO A N 1
ATOM 557 C CA . PRO A 1 71 ? -2.569 8.513 6.898 1.00 52.38 71 PRO A CA 1
ATOM 558 C C . PRO A 1 71 ? -3.752 9.068 7.687 1.00 52.38 71 PRO A C 1
ATOM 560 O O . PRO A 1 71 ? -4.743 8.349 7.850 1.00 52.38 71 PRO A O 1
ATOM 563 N N . LEU A 1 72 ? -3.551 10.232 8.313 1.00 44.44 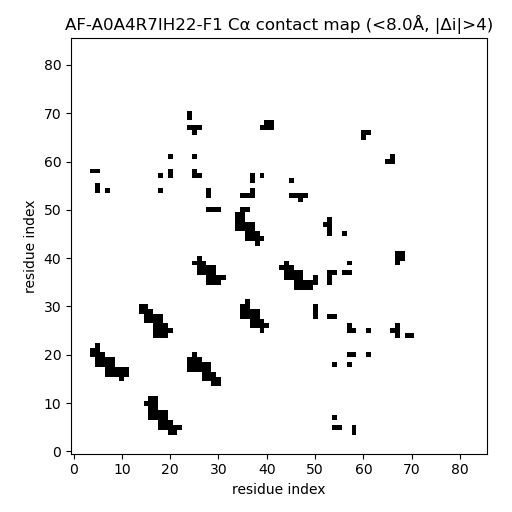72 LEU A N 1
ATOM 564 C CA . LEU A 1 72 ? -4.496 10.943 9.174 1.00 44.44 72 LEU A CA 1
ATOM 565 C C . LEU A 1 72 ? -5.909 10.358 9.078 1.00 44.44 72 LEU A C 1
ATOM 567 O O . LEU A 1 72 ? -6.583 10.547 8.065 1.00 44.44 72 LEU A O 1
ATOM 571 N N . ARG A 1 73 ? -6.400 9.704 10.139 1.00 42.22 73 ARG A N 1
ATOM 572 C CA . ARG A 1 73 ? -7.847 9.776 10.357 1.00 42.22 73 ARG A CA 1
ATOM 573 C C . ARG A 1 73 ? -8.147 11.283 10.333 1.00 42.22 73 ARG A C 1
ATOM 575 O O . ARG A 1 73 ? -7.587 11.973 11.192 1.00 42.22 73 ARG A O 1
ATOM 582 N N . PRO A 1 74 ? -8.966 11.833 9.411 1.00 44.22 74 PRO A N 1
ATOM 583 C CA . PRO A 1 74 ? -9.654 13.061 9.772 1.00 44.22 74 PRO A CA 1
ATOM 584 C C . PRO A 1 74 ? -10.319 12.732 11.111 1.00 44.22 74 PRO A C 1
ATOM 586 O O . PRO A 1 74 ? -10.841 11.615 11.241 1.00 44.22 74 PRO A O 1
ATOM 589 N N . PRO A 1 75 ? -10.172 13.587 12.139 1.00 44.12 75 PRO A N 1
ATOM 590 C CA . PRO A 1 75 ? -10.674 13.279 13.468 1.00 44.12 75 PRO A CA 1
ATOM 591 C C . PRO A 1 75 ? -12.097 12.782 13.280 1.00 44.12 75 PRO A C 1
ATOM 593 O O . PRO A 1 75 ? -12.918 13.485 12.694 1.00 44.12 75 PRO A O 1
ATOM 596 N N . SER A 1 76 ? -12.359 11.527 13.655 1.00 44.12 76 SER A N 1
ATOM 597 C CA . SER A 1 76 ? -13.731 11.065 13.747 1.00 44.12 76 SER A CA 1
ATOM 598 C C . SER A 1 76 ? -14.359 12.028 14.732 1.00 44.12 76 SER A C 1
ATOM 600 O O . SER A 1 76 ? -14.064 11.958 15.924 1.00 44.12 76 SER A O 1
ATOM 602 N N . THR A 1 77 ? -15.121 12.987 14.208 1.00 48.94 77 THR A N 1
ATOM 603 C CA . THR A 1 77 ? -16.067 13.783 14.957 1.00 48.94 77 THR A CA 1
ATOM 604 C C . THR A 1 77 ? -16.912 12.757 15.684 1.00 48.94 77 THR A C 1
ATOM 606 O O . THR A 1 77 ? -17.825 12.175 15.113 1.00 48.94 77 THR A O 1
ATOM 609 N N . HIS A 1 78 ? -16.544 12.458 16.927 1.00 50.44 78 HIS A N 1
ATOM 610 C CA . HIS A 1 78 ? -17.528 12.079 17.911 1.00 50.44 78 HIS A CA 1
ATOM 611 C C . HIS A 1 78 ? -18.481 13.273 17.924 1.00 50.44 78 HIS A C 1
ATOM 613 O O . HIS A 1 78 ? -18.040 14.354 18.323 1.00 50.44 78 HIS A O 1
ATOM 619 N N . PRO A 1 79 ? -19.740 13.168 17.466 1.00 52.91 79 PRO A N 1
ATOM 620 C CA . PRO A 1 79 ? -20.722 14.051 18.052 1.00 52.91 79 PRO A CA 1
ATOM 621 C C . PRO A 1 79 ? -20.719 13.688 19.545 1.00 52.91 79 PRO A C 1
ATOM 623 O O . PRO A 1 79 ? -20.947 12.518 19.869 1.00 52.91 79 PRO A O 1
ATOM 626 N N . PRO A 1 80 ? -20.413 14.604 20.481 1.00 57.53 80 PRO A N 1
ATOM 627 C CA . PRO A 1 80 ? -20.909 14.402 21.824 1.00 57.53 80 PRO A CA 1
ATOM 628 C C . PRO A 1 80 ? -22.431 14.390 21.686 1.00 57.53 80 PRO A C 1
ATOM 630 O O . PRO A 1 80 ? -23.069 15.421 21.469 1.00 57.53 80 PRO A O 1
ATOM 633 N N . THR A 1 81 ? -22.996 13.183 21.704 1.00 59.41 81 THR A N 1
ATOM 634 C CA . THR A 1 81 ? -24.402 12.951 22.002 1.00 59.41 81 THR A CA 1
ATOM 635 C C . THR A 1 81 ? -24.761 13.848 23.175 1.00 59.41 81 THR A C 1
ATOM 637 O O . THR A 1 81 ? -24.043 13.887 24.175 1.00 59.41 81 THR A O 1
ATOM 640 N N . GLY A 1 82 ? -25.807 14.643 22.968 1.00 61.53 82 GLY A N 1
ATOM 641 C CA . GLY A 1 82 ? -26.131 15.780 23.801 1.00 61.53 82 GLY A CA 1
ATOM 642 C C . GLY A 1 82 ? -26.199 15.468 25.290 1.00 61.53 82 GLY A C 1
ATOM 643 O O . GLY A 1 82 ? -26.606 14.392 25.711 1.00 61.53 82 GLY A O 1
ATOM 644 N N . CYS A 1 83 ? -25.861 16.486 26.065 1.00 46.34 83 CYS A N 1
ATOM 645 C CA . CYS A 1 83 ? -26.463 16.745 27.359 1.00 46.34 83 CYS A CA 1
ATOM 646 C C . CYS A 1 83 ? -26.378 18.256 27.569 1.00 46.34 83 CYS A C 1
ATOM 648 O O . CYS A 1 83 ? -25.359 18.785 28.003 1.00 46.34 83 CYS A O 1
ATOM 650 N N . ALA A 1 84 ? -27.446 18.954 27.189 1.00 57.88 84 ALA A N 1
ATOM 651 C CA . ALA A 1 84 ? -27.801 20.199 27.845 1.00 57.88 84 ALA A CA 1
ATOM 652 C C . ALA A 1 84 ? -28.461 19.827 29.177 1.00 57.88 84 ALA A C 1
ATOM 654 O O . ALA A 1 84 ? -29.351 18.973 29.179 1.00 57.88 84 ALA A O 1
ATOM 655 N N . PRO A 1 85 ? -28.070 20.468 30.281 1.00 61.94 85 PRO A N 1
ATOM 656 C CA . PRO A 1 85 ? -29.048 20.730 31.322 1.00 61.94 85 PRO A CA 1
ATOM 657 C C . PRO A 1 85 ? -29.133 22.238 31.628 1.00 61.94 85 PRO A C 1
ATOM 659 O O . PRO A 1 85 ? -28.092 22.900 31.674 1.00 61.94 85 PRO A O 1
ATOM 662 N N . PRO A 1 86 ? -30.349 22.795 31.796 1.00 65.81 86 PRO A N 1
ATOM 663 C CA . PRO A 1 86 ? -30.552 24.021 32.561 1.00 65.81 86 PRO A CA 1
ATOM 664 C C . PRO A 1 86 ? -30.324 23.794 34.064 1.00 65.81 86 PRO A C 1
ATOM 666 O O . PRO A 1 86 ? -30.477 22.638 34.525 1.00 65.81 86 PRO A O 1
#

Radius of gyration: 17.16 Å; Cα contacts (8 Å, |Δi|>4): 135; chains: 1; bounding box: 45×43×47 Å

Foldseek 3Di:
DPDCQKDFADQDPVAWTFIDGVNAGLFTWHDDPQWIWADAAPDDIDIDNDPSVSNVVSVVCVVVVNGRPGPDPPPPPPPPPDDDDD

Solvent-accessible surface area (backbone atoms only — not comparable to full-atom values): 5208 Å² total; per-residue (Å²): 131,85,75,73,59,54,47,77,51,68,70,42,97,91,51,36,22,41,28,27,39,78,91,36,76,40,34,32,35,34,74,55,94,87,32,18,32,20,41,28,68,98,50,79,72,41,81,25,85,37,67,66,54,17,51,48,51,42,46,53,36,46,73,73,66,52,66,36,78,69,77,74,73,71,76,77,76,69,73,78,76,83,80,86,78,134

Sequence (86 aa):
METQRYTIGKRDEEGFYPVTVDQTPAGTVHRRHGSWYATMPGHPVQRAADRHQAAAHLVTLIDQGKRPPSPLRPPSTHPPTGCAPP

pLDDT: mean 76.75, std 15.46, range [40.25, 91.94]

Mean predicted aligned error: 10.26 Å

Nearest PDB structures (foldseek):
  3hr8-assembly1_A  TM=5.058E-01  e=3.158E+00  Thermotoga maritima
  3apq-assembly1_A  TM=3.813E-01  e=6.286E+00  Mus musculus
  5mlc-assembly1_H  TM=2.892E-01  e=6.286E+00  Spinacia oleracea

Secondary structure (DSSP, 8-state):
-----EEE-PPPTTSEEEEEETTEEEEEEEEETTEEEEE-TTS--EEESSHHHHHHHHHHHHHTT-----S-PPP-----------